Protein AF-A0A7W1LTD4-F1 (afdb_monomer_lite)

Radius of gyration: 16.53 Å; chains: 1; bounding box: 39×30×44 Å

Secondary structure (DSSP, 8-state):
-------GGG-EEEEEEEEEEEEETTEEEEEEEEEEE------SSSTTPPPPSEEEEEEEEEEETTEEEEEEEEEEEPP--

pLDDT: mean 85.24, std 16.84, range [36.31, 98.69]

Sequence (81 aa):
MTTNEIDAAAIRQVVAVDDVRFPHADVAIASCVKRVHDGREAPAVGKDAPLPAAGRLTYVLVRTGDEWRIASAQTTPIFGA

Structure (mmCIF, N/CA/C/O backbone):
data_AF-A0A7W1LTD4-F1
#
_entry.id   AF-A0A7W1LTD4-F1
#
loop_
_atom_site.group_PDB
_atom_site.id
_atom_site.type_symbol
_atom_site.label_atom_id
_atom_site.label_alt_id
_atom_site.label_comp_id
_atom_site.label_asym_id
_atom_site.label_entity_id
_atom_site.label_seq_id
_atom_site.pdbx_PDB_ins_code
_atom_site.Cartn_x
_atom_site.Cartn_y
_atom_site.Cartn_z
_atom_site.occupancy
_atom_site.B_iso_or_equiv
_atom_site.auth_seq_id
_atom_site.auth_comp_id
_atom_site.auth_asym_id
_atom_site.auth_atom_id
_atom_site.pdbx_PDB_model_num
ATOM 1 N N . MET A 1 1 ? 11.106 21.980 -27.969 1.00 36.31 1 MET A N 1
ATOM 2 C CA . MET A 1 1 ? 10.939 21.302 -26.668 1.00 36.31 1 MET A CA 1
ATOM 3 C C . MET A 1 1 ? 9.523 20.762 -26.650 1.00 36.31 1 MET A C 1
ATOM 5 O O . MET A 1 1 ? 8.602 21.515 -26.380 1.00 36.31 1 MET A O 1
ATOM 9 N N . THR A 1 2 ? 9.335 19.530 -27.110 1.00 37.06 2 THR A N 1
ATOM 10 C CA . THR A 1 2 ? 8.029 18.863 -27.143 1.00 37.06 2 THR A CA 1
ATOM 11 C C . THR A 1 2 ? 7.757 18.298 -25.758 1.00 37.06 2 THR A C 1
ATOM 13 O O . THR A 1 2 ? 8.566 17.537 -25.231 1.00 37.06 2 THR A O 1
ATOM 16 N N . THR A 1 3 ? 6.656 18.713 -25.142 1.00 44.03 3 THR A N 1
ATOM 17 C CA . THR A 1 3 ? 6.110 18.039 -23.967 1.00 44.03 3 THR A CA 1
ATOM 18 C C . THR A 1 3 ? 5.688 16.648 -24.427 1.00 44.03 3 THR A C 1
ATOM 20 O O . THR A 1 3 ? 4.756 16.531 -25.215 1.00 44.03 3 THR A O 1
ATOM 23 N N . ASN A 1 4 ? 6.401 15.601 -24.007 1.00 50.56 4 ASN A N 1
ATOM 24 C CA . ASN A 1 4 ? 5.895 14.240 -24.155 1.00 50.56 4 ASN A CA 1
ATOM 25 C C . ASN A 1 4 ? 4.702 14.113 -23.206 1.00 50.56 4 ASN A C 1
ATOM 27 O O . ASN A 1 4 ? 4.877 13.962 -21.997 1.00 50.56 4 ASN A O 1
ATOM 31 N N . GLU A 1 5 ? 3.496 14.262 -23.746 1.00 54.41 5 GLU A N 1
ATOM 32 C CA . GLU A 1 5 ? 2.271 13.965 -23.017 1.00 54.41 5 GLU A CA 1
ATOM 33 C C . GLU A 1 5 ? 2.256 12.468 -22.690 1.00 54.41 5 GLU A C 1
ATOM 35 O O . GLU A 1 5 ? 2.409 11.621 -23.568 1.00 54.41 5 GLU A O 1
ATOM 40 N N . ILE A 1 6 ? 2.130 12.145 -21.403 1.00 59.47 6 ILE A N 1
ATOM 41 C CA . ILE A 1 6 ? 1.896 10.775 -20.951 1.00 59.47 6 ILE A CA 1
ATOM 42 C C . ILE A 1 6 ? 0.383 10.599 -20.894 1.00 59.47 6 ILE A C 1
ATOM 44 O O . ILE A 1 6 ? -0.288 11.290 -20.125 1.00 59.47 6 ILE A O 1
ATOM 48 N N . ASP A 1 7 ? -0.148 9.670 -21.684 1.00 63.72 7 ASP A N 1
ATOM 49 C CA . ASP A 1 7 ? -1.536 9.243 -21.547 1.00 63.72 7 ASP A CA 1
ATOM 50 C C . ASP A 1 7 ? -1.699 8.509 -20.208 1.00 63.72 7 ASP A C 1
ATOM 52 O O . ASP A 1 7 ? -1.194 7.400 -20.014 1.00 63.72 7 ASP A O 1
ATOM 56 N N . ALA A 1 8 ? -2.398 9.134 -19.259 1.00 61.66 8 ALA A N 1
ATOM 57 C CA . ALA A 1 8 ? -2.673 8.541 -17.955 1.00 61.66 8 ALA A CA 1
ATOM 58 C C . ALA A 1 8 ? -3.424 7.202 -18.071 1.00 61.66 8 ALA A C 1
ATOM 60 O O . ALA A 1 8 ? -3.270 6.351 -17.192 1.00 61.66 8 ALA A O 1
ATOM 61 N N . ALA A 1 9 ? -4.180 6.980 -19.155 1.00 62.31 9 ALA A N 1
ATOM 62 C CA . ALA A 1 9 ? -4.866 5.717 -19.413 1.00 62.31 9 ALA A CA 1
ATOM 63 C C . ALA A 1 9 ? -3.898 4.564 -19.743 1.00 62.31 9 ALA A C 1
ATOM 65 O O . ALA A 1 9 ? -4.245 3.401 -19.535 1.00 62.31 9 ALA A O 1
ATOM 66 N N . ALA A 1 10 ? -2.676 4.863 -20.196 1.00 74.00 10 ALA A N 1
ATOM 67 C CA . ALA A 1 10 ? -1.649 3.862 -20.485 1.00 74.00 10 ALA A CA 1
ATOM 68 C C . ALA A 1 10 ? -0.808 3.474 -19.252 1.00 74.00 10 ALA A C 1
ATOM 70 O O . ALA A 1 10 ? -0.060 2.493 -19.299 1.00 74.00 10 ALA A O 1
ATOM 71 N N . ILE A 1 11 ? -0.925 4.203 -18.133 1.00 80.94 11 ILE A N 1
ATOM 72 C CA . ILE A 1 11 ? -0.169 3.904 -16.912 1.00 80.94 11 ILE A CA 1
ATOM 73 C C . ILE A 1 11 ? -0.834 2.745 -16.171 1.00 80.94 11 ILE A C 1
ATOM 75 O O . ILE A 1 11 ? -1.896 2.886 -15.561 1.00 80.94 11 ILE A O 1
ATOM 79 N N . ARG A 1 12 ? -0.155 1.599 -16.134 1.00 88.50 12 ARG A N 1
ATOM 80 C CA . ARG A 1 12 ? -0.584 0.437 -15.353 1.00 88.50 12 ARG A CA 1
ATOM 81 C C . ARG A 1 12 ? 0.216 0.333 -14.064 1.00 88.50 12 ARG A C 1
ATOM 83 O O . ARG A 1 12 ? 1.440 0.433 -14.058 1.00 88.50 12 ARG A O 1
ATOM 90 N N . GLN A 1 13 ? -0.478 0.056 -12.966 1.00 90.38 13 GLN A N 1
ATOM 91 C CA . GLN A 1 13 ? 0.145 -0.202 -11.671 1.00 90.38 13 GLN A CA 1
ATOM 92 C C . GLN A 1 13 ? -0.244 -1.590 -11.174 1.00 90.38 13 GLN A C 1
ATOM 94 O O . GLN A 1 13 ? -1.388 -2.015 -11.320 1.00 90.38 13 GLN A O 1
ATOM 99 N N . VAL A 1 14 ? 0.715 -2.294 -10.582 1.00 93.81 14 VAL A N 1
ATOM 100 C CA . VAL A 1 14 ? 0.484 -3.566 -9.894 1.00 93.81 14 VAL A CA 1
ATOM 101 C C . VAL A 1 14 ? 0.947 -3.399 -8.456 1.00 93.81 14 VAL A C 1
ATOM 103 O O . VAL A 1 14 ? 2.089 -3.010 -8.220 1.00 93.81 14 VAL A O 1
ATOM 106 N N . VAL A 1 15 ? 0.066 -3.680 -7.498 1.00 96.00 15 VAL A N 1
ATOM 107 C CA . VAL A 1 15 ? 0.385 -3.657 -6.067 1.00 96.00 15 VAL A CA 1
ATOM 108 C C . VAL A 1 15 ? 0.293 -5.080 -5.538 1.00 96.00 15 VAL A C 1
ATOM 110 O O . VAL A 1 15 ? -0.768 -5.695 -5.599 1.00 96.00 15 VAL A O 1
ATOM 113 N N . ALA A 1 16 ? 1.411 -5.597 -5.039 1.00 97.06 16 ALA A N 1
ATOM 114 C CA . ALA A 1 16 ? 1.469 -6.863 -4.322 1.00 97.06 16 ALA A CA 1
ATOM 115 C C . ALA A 1 16 ? 1.552 -6.577 -2.821 1.00 97.06 16 ALA A C 1
ATOM 117 O O . ALA A 1 16 ? 2.341 -5.725 -2.415 1.00 97.06 16 ALA A O 1
ATOM 118 N N . VAL A 1 17 ? 0.732 -7.256 -2.019 1.00 97.62 17 VAL A N 1
ATOM 119 C CA . VAL A 1 17 ? 0.782 -7.175 -0.554 1.00 97.62 17 VAL A CA 1
ATOM 120 C C . VAL A 1 17 ? 1.792 -8.202 -0.054 1.00 97.62 17 VAL A C 1
ATOM 122 O O . VAL A 1 17 ? 1.657 -9.384 -0.359 1.00 97.62 17 VAL A O 1
ATOM 125 N N . ASP A 1 18 ? 2.777 -7.746 0.711 1.00 97.31 18 ASP A N 1
ATOM 126 C CA . ASP A 1 18 ? 3.822 -8.592 1.292 1.00 97.31 18 ASP A CA 1
ATOM 127 C C . ASP A 1 18 ? 3.474 -9.013 2.728 1.00 97.31 18 ASP A C 1
ATOM 129 O O . ASP A 1 18 ? 3.719 -10.152 3.114 1.00 97.31 18 ASP A O 1
ATOM 133 N N . ASP A 1 19 ? 2.917 -8.095 3.528 1.00 98.50 19 ASP A N 1
ATOM 134 C CA . ASP A 1 19 ? 2.555 -8.336 4.931 1.00 98.50 19 ASP A CA 1
ATOM 135 C C . ASP A 1 19 ? 1.394 -7.428 5.363 1.00 98.50 19 ASP A C 1
ATOM 137 O O . ASP A 1 19 ? 1.241 -6.309 4.859 1.00 98.50 19 ASP A O 1
ATOM 141 N N . VAL A 1 20 ? 0.599 -7.890 6.330 1.00 98.38 20 VAL A N 1
ATOM 142 C CA . VAL A 1 20 ? -0.487 -7.117 6.946 1.00 98.38 20 VAL A CA 1
ATOM 143 C C . VAL A 1 20 ?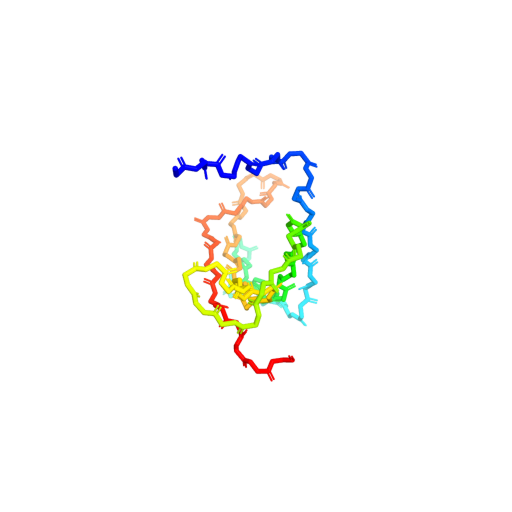 -0.445 -7.289 8.458 1.00 98.38 20 VAL A C 1
ATOM 145 O O . VAL A 1 20 ? -0.481 -8.403 8.979 1.00 98.38 20 VAL A O 1
ATOM 148 N N . ARG A 1 21 ? -0.415 -6.168 9.181 1.00 98.62 21 ARG A N 1
ATOM 149 C CA . ARG A 1 21 ? -0.420 -6.131 10.650 1.00 98.62 21 ARG A CA 1
ATOM 150 C C . ARG A 1 21 ? -1.620 -5.349 11.160 1.00 98.62 21 ARG A C 1
ATOM 152 O O . ARG A 1 21 ? -1.953 -4.306 10.608 1.00 98.62 21 ARG A O 1
ATOM 159 N N . PHE A 1 22 ? -2.215 -5.817 12.254 1.00 98.56 22 PHE A N 1
ATOM 160 C CA . PHE A 1 22 ? -3.357 -5.181 12.913 1.00 98.56 22 PHE A CA 1
ATOM 161 C C . PHE A 1 22 ? -2.946 -4.677 14.301 1.00 98.56 22 PHE A C 1
ATOM 163 O O . PHE A 1 22 ? -3.086 -5.410 15.279 1.00 98.56 22 PHE A O 1
ATOM 170 N N . PRO A 1 23 ? -2.385 -3.459 14.420 1.00 98.06 23 PRO A N 1
ATOM 171 C CA . PRO A 1 23 ? -2.021 -2.897 15.723 1.00 98.06 23 PRO A CA 1
ATOM 172 C C . PRO A 1 23 ? -3.243 -2.558 16.598 1.00 98.06 23 PRO A C 1
ATOM 174 O O . PRO A 1 23 ? -3.099 -2.395 17.805 1.00 98.06 23 PRO A O 1
ATOM 177 N N . HIS A 1 24 ? -4.432 -2.444 16.000 1.00 98.25 24 HIS A N 1
ATOM 178 C CA . HIS A 1 24 ? -5.709 -2.204 16.672 1.00 98.25 24 HIS A CA 1
ATOM 179 C C . HIS A 1 24 ? -6.843 -2.880 15.881 1.00 98.25 24 HIS A C 1
ATOM 181 O O . HIS A 1 24 ? -6.687 -3.126 14.687 1.00 98.25 24 HIS A O 1
ATOM 187 N N . ALA A 1 25 ? -7.996 -3.151 16.506 1.00 97.56 25 ALA A N 1
ATOM 188 C CA . ALA A 1 25 ? -9.137 -3.808 15.845 1.00 97.56 25 ALA A CA 1
ATOM 189 C C . ALA A 1 25 ? -9.628 -3.057 14.586 1.00 97.56 25 ALA A C 1
ATOM 191 O O . ALA A 1 25 ? -10.031 -3.669 13.596 1.00 97.56 25 ALA A O 1
ATOM 192 N N . ASP A 1 26 ? -9.513 -1.729 14.622 1.00 98.44 26 ASP A N 1
ATOM 193 C CA . ASP A 1 26 ? -9.957 -0.812 13.567 1.00 98.44 26 ASP A CA 1
ATOM 194 C C . ASP A 1 26 ? -8.805 -0.192 12.765 1.00 98.44 26 ASP A C 1
ATOM 196 O O . ASP A 1 26 ? -9.023 0.755 12.010 1.00 98.44 26 ASP A O 1
ATOM 200 N N . VAL A 1 27 ? -7.574 -0.697 12.921 1.00 98.62 27 VAL A N 1
ATOM 201 C CA . VAL A 1 27 ? -6.397 -0.214 12.181 1.00 98.62 27 VAL A CA 1
ATOM 202 C C . VAL A 1 27 ? -5.629 -1.387 11.589 1.00 98.62 27 VAL A C 1
ATOM 204 O O . VAL A 1 27 ? -5.256 -2.318 12.300 1.00 98.62 27 VAL A O 1
ATOM 207 N N . ALA A 1 28 ? -5.318 -1.301 10.299 1.00 98.69 28 ALA A N 1
ATOM 208 C CA . ALA A 1 28 ? -4.421 -2.224 9.620 1.00 98.69 28 ALA A CA 1
ATOM 209 C C . ALA A 1 28 ? -3.276 -1.461 8.949 1.00 98.69 28 ALA A C 1
ATOM 211 O O . ALA A 1 28 ? -3.457 -0.359 8.432 1.00 98.69 28 ALA A O 1
ATOM 212 N N . ILE A 1 29 ? -2.091 -2.059 8.939 1.00 98.69 29 ILE A N 1
ATOM 213 C CA . ILE A 1 29 ? -0.933 -1.576 8.193 1.00 98.69 29 ILE A CA 1
ATOM 214 C C . ILE A 1 29 ? -0.582 -2.654 7.176 1.00 98.69 29 ILE A C 1
ATOM 216 O O . ILE A 1 29 ? -0.231 -3.769 7.563 1.00 98.69 29 ILE A O 1
ATOM 220 N N . ALA A 1 30 ? -0.681 -2.325 5.890 1.00 98.62 30 ALA A N 1
ATOM 221 C CA . ALA A 1 30 ? -0.284 -3.217 4.808 1.00 98.62 30 ALA A CA 1
ATOM 222 C C . ALA A 1 30 ? 1.047 -2.748 4.215 1.00 98.62 30 ALA A C 1
ATOM 224 O O . ALA A 1 30 ? 1.178 -1.595 3.795 1.00 98.62 30 ALA A O 1
ATOM 225 N N . SER A 1 31 ? 2.023 -3.651 4.192 1.00 98.31 31 SER A N 1
ATOM 226 C CA . SER A 1 31 ? 3.292 -3.471 3.489 1.00 98.31 31 SER A CA 1
ATOM 227 C C . SER A 1 31 ? 3.174 -4.093 2.107 1.00 98.31 31 SER A C 1
ATOM 229 O O . SER A 1 31 ? 2.783 -5.251 1.977 1.00 98.31 31 SER A O 1
ATOM 231 N N . CYS A 1 32 ? 3.519 -3.331 1.077 1.00 98.38 32 CYS A N 1
ATOM 232 C CA . CYS A 1 32 ? 3.317 -3.702 -0.313 1.00 98.38 32 CYS A CA 1
ATOM 233 C C . CYS A 1 32 ? 4.553 -3.396 -1.166 1.00 98.38 32 CYS A C 1
ATOM 235 O O . CYS A 1 32 ? 5.364 -2.515 -0.854 1.00 98.38 32 CYS A O 1
ATOM 237 N N . VAL A 1 33 ? 4.637 -4.055 -2.318 1.00 96.88 33 VAL A N 1
ATOM 238 C CA . VAL A 1 33 ? 5.488 -3.644 -3.437 1.00 96.88 33 VAL A CA 1
ATOM 239 C C . VAL A 1 33 ? 4.598 -3.151 -4.567 1.00 96.88 33 VAL A C 1
ATOM 241 O O . VAL A 1 33 ? 3.762 -3.884 -5.098 1.00 96.88 33 VAL A O 1
ATOM 244 N N . LYS A 1 34 ? 4.798 -1.893 -4.954 1.00 94.81 34 LYS A N 1
ATOM 245 C CA . LYS A 1 34 ? 4.168 -1.270 -6.114 1.00 94.81 34 LYS A CA 1
ATOM 246 C C . LYS A 1 34 ? 5.111 -1.354 -7.307 1.00 94.81 34 LYS A C 1
ATOM 248 O O . LYS A 1 34 ? 6.273 -0.979 -7.188 1.00 94.81 34 LYS A O 1
ATOM 253 N N . ARG A 1 35 ? 4.599 -1.783 -8.459 1.00 93.31 35 ARG A N 1
ATOM 254 C CA . ARG A 1 35 ? 5.262 -1.679 -9.764 1.00 93.31 35 ARG A CA 1
ATOM 255 C C . ARG A 1 35 ? 4.462 -0.758 -10.677 1.00 93.31 35 ARG A C 1
ATOM 257 O O . ARG A 1 35 ? 3.234 -0.851 -10.709 1.00 93.31 35 ARG A O 1
ATOM 264 N N . VAL A 1 36 ? 5.147 0.137 -11.379 1.00 89.88 36 VAL A N 1
ATOM 265 C CA . VAL A 1 36 ? 4.569 1.108 -12.314 1.00 89.88 36 VAL A CA 1
ATOM 266 C C . VAL A 1 36 ? 5.100 0.816 -13.709 1.00 89.88 36 VAL A C 1
ATOM 268 O O . VAL A 1 36 ? 6.305 0.707 -13.914 1.00 89.88 36 VAL A O 1
ATOM 271 N N . HIS A 1 37 ? 4.181 0.704 -14.658 1.00 85.75 37 HIS A N 1
ATOM 272 C CA . HIS A 1 37 ? 4.458 0.581 -16.079 1.00 85.75 37 HIS A CA 1
ATOM 273 C C . HIS A 1 37 ? 3.850 1.807 -16.757 1.00 85.75 37 HIS A C 1
ATOM 275 O O . HIS A 1 37 ? 2.632 1.970 -16.731 1.00 85.75 37 HIS A O 1
ATOM 281 N N . ASP A 1 38 ? 4.685 2.681 -17.312 1.00 81.62 38 ASP A N 1
ATOM 282 C CA . ASP A 1 38 ? 4.253 3.959 -17.902 1.00 81.62 38 ASP A CA 1
ATOM 283 C C . ASP A 1 38 ? 4.496 4.058 -19.416 1.00 81.62 38 ASP A C 1
ATOM 285 O O . ASP A 1 38 ? 4.330 5.123 -20.002 1.00 81.62 38 ASP A O 1
ATOM 289 N N . GLY A 1 39 ? 4.866 2.941 -20.050 1.00 74.81 39 GLY A N 1
ATOM 290 C CA . GLY A 1 39 ? 4.964 2.818 -21.506 1.00 74.81 39 GLY A CA 1
ATOM 291 C C . GLY A 1 39 ? 6.134 3.566 -22.149 1.00 74.81 39 GLY A C 1
ATOM 292 O O . GLY A 1 39 ? 6.235 3.568 -23.372 1.00 74.81 39 GLY A O 1
ATOM 293 N N . ARG A 1 40 ? 7.022 4.191 -21.366 1.00 74.56 40 ARG A N 1
ATOM 294 C CA . ARG A 1 40 ? 8.171 4.925 -21.909 1.00 74.56 40 ARG A CA 1
ATOM 295 C C . ARG A 1 40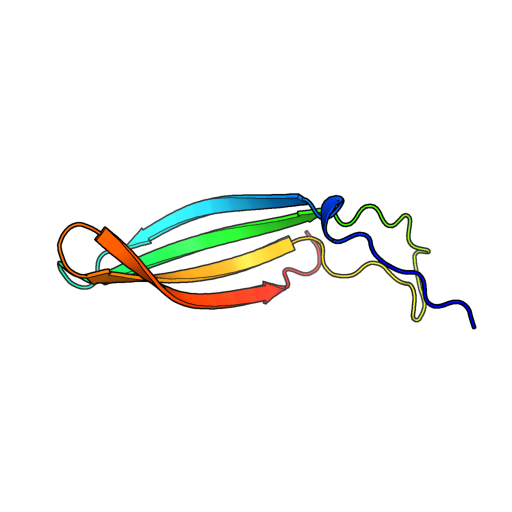 ? 9.324 3.978 -22.243 1.00 74.56 40 ARG A C 1
ATOM 297 O O . ARG A 1 40 ? 9.851 3.299 -21.365 1.00 74.56 40 ARG A O 1
ATOM 304 N N . GLU A 1 41 ? 9.777 4.008 -23.494 1.00 67.44 41 GLU A N 1
ATOM 305 C CA . GLU A 1 41 ? 11.096 3.505 -23.889 1.00 67.44 41 GLU A CA 1
ATOM 306 C C . GLU A 1 41 ? 12.120 4.625 -23.655 1.00 67.44 41 GLU A C 1
ATOM 308 O O . GLU A 1 41 ? 12.234 5.560 -24.445 1.00 67.44 41 GLU A O 1
ATOM 313 N N . ALA A 1 42 ? 12.797 4.608 -22.506 1.00 62.19 42 ALA A N 1
ATOM 314 C CA . ALA A 1 42 ? 13.674 5.703 -22.094 1.00 62.19 42 ALA A CA 1
ATOM 315 C C . ALA A 1 42 ? 15.160 5.422 -22.410 1.00 62.19 42 ALA A C 1
ATOM 317 O O . ALA A 1 42 ? 15.630 4.300 -22.198 1.00 62.19 42 ALA A O 1
ATOM 318 N N . PRO A 1 43 ? 15.935 6.428 -22.865 1.00 60.53 43 PRO A N 1
ATOM 319 C CA . PRO A 1 43 ? 17.388 6.320 -22.981 1.00 60.53 43 PRO A CA 1
ATOM 320 C C . PRO A 1 43 ? 18.036 6.130 -21.599 1.00 60.53 43 PRO A C 1
ATOM 322 O O . PRO A 1 43 ? 17.580 6.681 -20.603 1.00 60.53 43 PRO A O 1
ATOM 325 N N . ALA A 1 44 ? 19.131 5.366 -21.531 1.00 61.50 44 ALA A N 1
ATOM 326 C CA . ALA A 1 44 ? 19.732 4.914 -20.268 1.00 61.50 44 ALA A CA 1
ATOM 327 C C . ALA A 1 44 ? 20.265 6.034 -19.344 1.00 61.50 44 ALA A C 1
ATOM 329 O O . ALA A 1 44 ? 20.512 5.784 -18.166 1.00 61.50 44 ALA A O 1
ATOM 330 N N . VAL A 1 45 ? 20.467 7.255 -19.856 1.00 62.22 45 VAL A N 1
ATOM 331 C CA . VAL A 1 45 ? 21.028 8.396 -19.114 1.00 62.22 45 VAL A CA 1
ATOM 332 C C . VAL A 1 45 ? 20.423 9.726 -19.570 1.00 62.22 45 VAL A C 1
ATOM 334 O O . VAL A 1 45 ? 20.000 9.873 -20.716 1.00 62.22 45 VAL A O 1
ATOM 337 N N . GLY A 1 46 ? 20.449 10.723 -18.681 1.00 69.31 46 GLY A N 1
ATOM 338 C CA . GLY A 1 46 ? 19.997 12.092 -18.946 1.00 69.31 46 GLY A CA 1
ATOM 339 C C . GLY A 1 46 ? 18.671 12.436 -18.267 1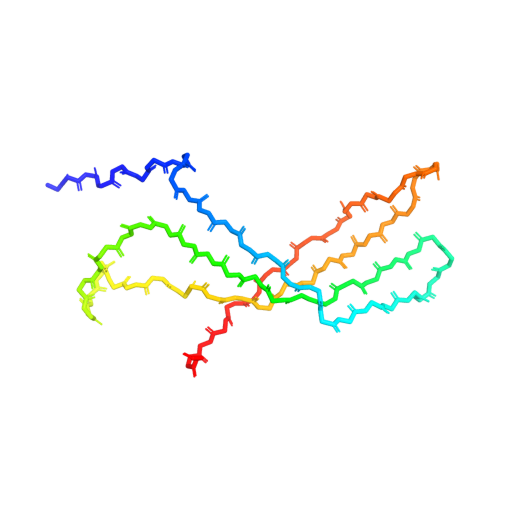.00 69.31 46 GLY A C 1
ATOM 340 O O . GLY A 1 46 ? 18.131 11.662 -17.485 1.00 69.31 46 GLY A O 1
ATOM 341 N N . LYS A 1 47 ? 18.139 13.626 -18.560 1.00 69.25 47 LYS A N 1
ATOM 342 C CA . LYS A 1 47 ? 16.861 14.117 -18.003 1.00 69.25 47 LYS A CA 1
ATOM 343 C C . LYS A 1 47 ? 15.650 13.242 -18.367 1.00 69.25 47 LYS A C 1
ATOM 345 O O . LYS A 1 47 ? 14.626 13.317 -17.702 1.00 69.25 47 LYS A O 1
ATOM 350 N N . ASP A 1 48 ? 15.797 12.441 -19.419 1.00 69.31 48 ASP A N 1
ATOM 351 C CA . ASP A 1 48 ? 14.781 11.540 -19.956 1.00 69.31 48 ASP A CA 1
ATOM 352 C C . ASP A 1 48 ? 15.024 10.082 -19.511 1.00 69.31 48 ASP A C 1
ATOM 354 O O . ASP A 1 48 ? 14.413 9.164 -20.052 1.00 69.31 48 ASP A O 1
ATOM 358 N N . ALA A 1 49 ? 15.926 9.859 -18.542 1.00 69.44 49 ALA A N 1
ATOM 359 C CA . ALA A 1 49 ? 16.210 8.538 -17.988 1.00 69.44 49 ALA A CA 1
ATOM 360 C C . ALA A 1 49 ? 14.978 7.928 -17.283 1.00 69.44 49 ALA A C 1
ATOM 362 O O . ALA A 1 49 ? 14.119 8.668 -16.784 1.00 69.44 49 ALA A O 1
ATOM 363 N N . PRO A 1 50 ? 14.883 6.585 -17.201 1.00 73.31 50 PRO A N 1
ATOM 364 C CA . PRO A 1 50 ? 13.739 5.917 -16.595 1.00 73.31 50 PRO A CA 1
ATOM 365 C C . PRO A 1 50 ? 13.555 6.326 -15.129 1.00 73.31 50 PRO A C 1
ATOM 367 O O . PRO A 1 50 ? 14.506 6.336 -14.345 1.00 73.31 50 PRO A O 1
ATOM 370 N N . LEU A 1 51 ? 12.312 6.614 -14.734 1.00 80.19 51 LEU A N 1
ATOM 371 C CA . LEU A 1 51 ? 11.969 6.738 -13.317 1.00 80.19 51 LEU A CA 1
ATOM 372 C C . LEU A 1 51 ? 11.989 5.351 -12.651 1.00 80.19 51 LEU A C 1
ATOM 374 O O . LEU A 1 51 ? 11.783 4.345 -13.335 1.00 80.19 51 LEU A O 1
ATOM 378 N N . PRO A 1 52 ? 12.175 5.266 -11.319 1.00 82.50 52 PRO A N 1
ATOM 379 C CA . PRO A 1 52 ? 12.046 4.001 -10.606 1.00 82.50 52 PRO A CA 1
ATOM 380 C C . PRO A 1 52 ? 10.687 3.341 -10.877 1.00 82.50 52 PRO A C 1
ATOM 382 O O . PRO A 1 52 ? 9.637 3.877 -10.521 1.00 82.50 52 PRO A O 1
ATOM 385 N N . ALA A 1 53 ? 10.715 2.157 -11.490 1.00 88.12 53 ALA A N 1
ATOM 386 C CA . ALA A 1 53 ? 9.516 1.393 -11.836 1.00 88.12 53 ALA A CA 1
ATOM 387 C C . ALA A 1 53 ? 8.948 0.595 -10.648 1.00 88.12 53 ALA A C 1
ATOM 389 O O . ALA A 1 53 ? 7.887 -0.017 -10.767 1.00 88.12 53 ALA A O 1
ATOM 390 N N . ALA A 1 54 ? 9.636 0.584 -9.502 1.00 92.50 54 ALA A N 1
ATOM 391 C CA . ALA A 1 54 ? 9.229 -0.130 -8.300 1.00 92.50 54 ALA A CA 1
ATOM 392 C C . ALA A 1 54 ? 9.335 0.746 -7.043 1.00 92.50 54 ALA A C 1
ATOM 394 O O . ALA A 1 54 ? 10.223 1.591 -6.916 1.00 92.50 54 ALA A O 1
ATOM 395 N N . GLY A 1 55 ? 8.440 0.510 -6.084 1.00 94.94 55 GLY A N 1
ATOM 396 C CA . GLY A 1 55 ? 8.435 1.196 -4.796 1.00 94.94 55 GLY A CA 1
ATOM 397 C C . GLY A 1 55 ? 7.904 0.322 -3.664 1.00 94.94 55 GLY A C 1
ATOM 398 O O . GLY A 1 55 ? 7.001 -0.493 -3.864 1.00 94.94 55 GLY A O 1
ATOM 399 N N . ARG A 1 56 ? 8.450 0.516 -2.461 1.00 97.44 56 ARG A N 1
ATOM 400 C CA . ARG A 1 56 ? 7.852 0.031 -1.213 1.00 97.44 56 ARG A CA 1
ATOM 401 C C . ARG A 1 56 ? 6.675 0.932 -0.882 1.00 97.44 56 ARG A C 1
ATOM 403 O O . ARG A 1 56 ? 6.847 2.144 -0.782 1.00 97.44 56 ARG A O 1
ATOM 410 N N . LEU A 1 57 ? 5.498 0.347 -0.741 1.00 98.19 57 LEU A N 1
ATOM 411 C CA . LEU A 1 57 ? 4.257 1.055 -0.469 1.00 98.19 57 LEU A CA 1
ATOM 412 C C . LEU A 1 57 ? 3.711 0.606 0.881 1.00 98.19 57 LEU A C 1
ATOM 414 O O . LEU A 1 57 ? 3.475 -0.579 1.080 1.00 98.19 57 LEU A O 1
ATOM 418 N N . THR A 1 58 ? 3.484 1.554 1.781 1.00 98.56 58 THR A N 1
ATOM 419 C CA . THR A 1 58 ? 2.803 1.307 3.052 1.00 98.56 58 THR A CA 1
ATOM 420 C C . THR A 1 58 ? 1.426 1.947 3.003 1.00 98.56 58 THR A C 1
ATOM 422 O O . THR A 1 58 ? 1.314 3.158 2.788 1.00 98.56 58 THR A O 1
ATOM 425 N N . TYR A 1 59 ? 0.389 1.145 3.233 1.00 98.62 59 TYR A N 1
ATOM 426 C CA . TYR A 1 59 ? -0.955 1.642 3.503 1.00 98.62 59 TYR A CA 1
ATOM 427 C C . TYR A 1 59 ? -1.239 1.608 4.998 1.00 98.62 59 TYR A C 1
ATOM 429 O O . TYR A 1 59 ? -1.049 0.578 5.642 1.00 98.62 59 TYR A O 1
ATOM 437 N N . VAL A 1 60 ? -1.761 2.713 5.523 1.00 98.62 60 VAL A N 1
ATOM 438 C CA . VAL A 1 60 ? -2.476 2.727 6.801 1.00 98.62 60 VAL A CA 1
ATOM 439 C C . VAL A 1 60 ? -3.960 2.720 6.478 1.00 98.62 60 VAL A C 1
ATOM 441 O O . VAL A 1 60 ? -4.460 3.642 5.829 1.00 98.62 60 VAL A O 1
ATOM 444 N N . LEU A 1 61 ? -4.650 1.672 6.912 1.00 98.69 61 LEU A N 1
ATOM 445 C CA . LEU A 1 61 ? -6.084 1.510 6.742 1.00 98.69 61 LEU A CA 1
ATOM 446 C C . LEU A 1 61 ? -6.783 1.685 8.082 1.00 98.69 61 LEU A C 1
ATOM 448 O O . LEU A 1 61 ? -6.327 1.165 9.100 1.00 98.69 61 LEU A O 1
ATOM 452 N N . VAL A 1 62 ? -7.905 2.390 8.059 1.00 98.56 62 VAL A N 1
ATOM 453 C CA . VAL A 1 62 ? -8.762 2.599 9.225 1.00 98.56 62 VAL A CA 1
ATOM 454 C C . VAL A 1 62 ? -10.157 2.107 8.876 1.00 98.56 62 VAL A C 1
ATOM 456 O O . VAL A 1 62 ? -10.650 2.365 7.773 1.00 98.56 62 VAL A O 1
ATOM 459 N N . ARG A 1 63 ? -10.779 1.362 9.787 1.00 98.12 63 ARG A N 1
ATOM 460 C CA . ARG A 1 63 ? -12.161 0.917 9.622 1.00 98.12 63 ARG A CA 1
ATOM 461 C C . ARG A 1 63 ? -13.106 2.087 9.902 1.00 98.12 63 ARG A C 1
ATOM 463 O O . ARG A 1 63 ? -13.030 2.717 10.952 1.00 98.12 63 ARG A O 1
ATOM 470 N N . THR A 1 64 ? -14.004 2.372 8.967 1.0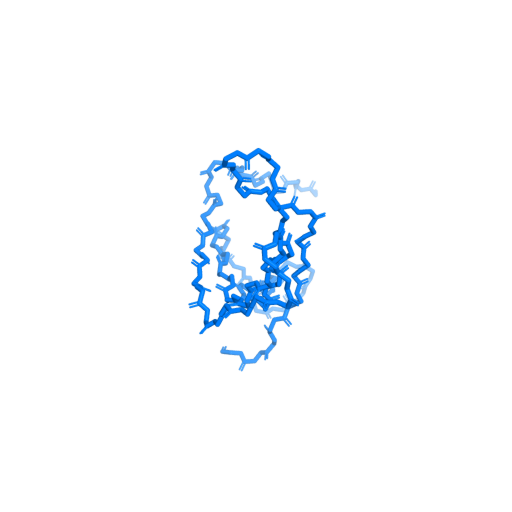0 97.00 64 THR A N 1
ATOM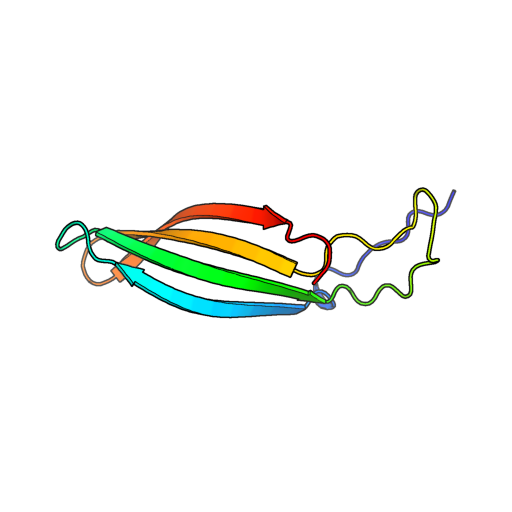 471 C CA . THR A 1 64 ? -15.078 3.363 9.103 1.00 97.00 64 THR A CA 1
ATOM 472 C C . THR A 1 64 ? -16.407 2.685 8.779 1.00 97.00 64 THR A C 1
ATOM 474 O O . THR A 1 64 ? -16.685 2.402 7.613 1.00 97.00 64 THR A O 1
ATOM 477 N N . GLY A 1 65 ? -17.215 2.393 9.804 1.00 95.06 65 GLY A N 1
ATOM 478 C CA . GLY A 1 65 ? -18.386 1.522 9.655 1.00 95.06 65 GLY A CA 1
ATOM 479 C C . GLY A 1 65 ? -17.967 0.102 9.264 1.00 95.06 65 GLY A C 1
ATOM 480 O O . GLY A 1 65 ? -17.050 -0.4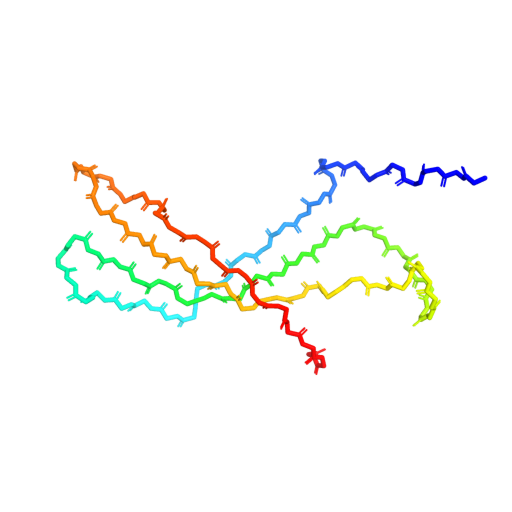62 9.861 1.00 95.06 65 GLY A O 1
ATOM 481 N N . ASP A 1 66 ? -18.589 -0.445 8.222 1.00 95.50 66 ASP A N 1
ATOM 482 C CA . ASP A 1 66 ? -18.302 -1.802 7.735 1.00 95.50 66 ASP A CA 1
ATOM 483 C C . ASP A 1 66 ? -17.164 -1.863 6.701 1.00 95.50 66 ASP A C 1
ATOM 485 O O . ASP A 1 66 ? -16.828 -2.935 6.196 1.00 95.50 66 ASP A O 1
ATOM 489 N N . GLU A 1 67 ? -16.523 -0.729 6.407 1.00 97.38 67 GLU A N 1
ATOM 490 C CA . GLU A 1 67 ? -15.516 -0.620 5.353 1.00 97.38 67 GLU A CA 1
ATOM 491 C C . GLU A 1 67 ? -14.139 -0.225 5.887 1.00 97.38 67 GLU A C 1
ATOM 493 O O . GLU A 1 67 ? -14.006 0.550 6.832 1.00 97.38 67 GLU A O 1
ATOM 498 N N . TRP A 1 68 ? -13.091 -0.708 5.222 1.00 98.12 68 TRP A N 1
ATOM 499 C CA . TRP A 1 68 ? -11.729 -0.220 5.412 1.00 98.12 68 TRP A CA 1
ATOM 500 C C . TRP A 1 68 ? -11.436 0.906 4.426 1.00 98.12 68 TRP A C 1
ATOM 502 O O . TRP A 1 68 ? -11.646 0.761 3.221 1.00 98.12 68 TRP A O 1
ATOM 512 N N . ARG A 1 69 ? -10.905 2.022 4.924 1.00 98.19 69 ARG A N 1
ATOM 513 C CA . ARG A 1 69 ? -10.501 3.174 4.112 1.00 98.19 69 ARG A CA 1
ATOM 514 C C . ARG A 1 69 ? -9.009 3.428 4.282 1.00 98.19 69 ARG A C 1
ATOM 516 O O . ARG A 1 69 ? -8.458 3.239 5.362 1.00 98.19 69 ARG A O 1
ATOM 523 N N . ILE A 1 70 ? -8.349 3.868 3.214 1.00 97.81 70 ILE A N 1
ATOM 524 C CA . ILE A 1 70 ? -6.939 4.267 3.264 1.00 97.81 70 ILE A CA 1
ATOM 525 C C . ILE A 1 70 ? -6.864 5.638 3.937 1.00 97.81 70 ILE A C 1
ATOM 527 O O . ILE A 1 70 ? -7.319 6.628 3.371 1.00 97.81 70 ILE A O 1
ATOM 531 N N . ALA A 1 71 ? -6.281 5.695 5.131 1.00 98.19 71 ALA A N 1
ATOM 532 C CA . ALA A 1 71 ? -6.001 6.949 5.825 1.00 98.19 71 ALA A CA 1
ATOM 533 C C . ALA A 1 71 ? -4.653 7.549 5.400 1.00 98.19 71 ALA A C 1
ATOM 535 O O . ALA A 1 71 ? -4.488 8.765 5.405 1.00 98.19 71 ALA A O 1
ATOM 536 N N . SER A 1 72 ? -3.690 6.702 5.020 1.00 98.50 72 SER A N 1
ATOM 537 C CA . SER A 1 72 ? -2.402 7.134 4.476 1.00 98.50 72 SER A CA 1
ATOM 538 C C . SER A 1 72 ? -1.856 6.126 3.470 1.00 98.50 72 SER A C 1
ATOM 540 O O . SER A 1 72 ? -2.003 4.914 3.643 1.00 98.50 72 SER A O 1
ATOM 542 N N . ALA A 1 73 ? -1.203 6.640 2.432 1.00 98.06 73 ALA A N 1
ATOM 543 C CA . ALA A 1 73 ? -0.454 5.868 1.456 1.00 98.06 73 ALA A CA 1
ATOM 544 C C . ALA A 1 73 ? 0.900 6.542 1.240 1.00 98.06 73 ALA A C 1
ATOM 546 O O . ALA A 1 73 ? 0.969 7.651 0.711 1.00 98.06 73 ALA A O 1
ATOM 547 N N . GLN A 1 74 ? 1.978 5.864 1.620 1.00 98.12 74 GLN A N 1
ATOM 548 C CA . GLN A 1 74 ? 3.335 6.355 1.400 1.00 98.12 74 GLN A CA 1
ATOM 549 C C . GLN A 1 74 ? 4.084 5.385 0.496 1.00 98.12 74 GLN A C 1
ATOM 551 O O . GLN A 1 74 ? 4.108 4.187 0.760 1.00 98.12 74 GLN A O 1
ATOM 556 N N . THR A 1 75 ? 4.708 5.902 -0.564 1.00 96.56 75 THR A N 1
ATOM 557 C CA . THR A 1 75 ? 5.558 5.110 -1.461 1.00 96.56 75 THR A CA 1
ATOM 558 C C . THR A 1 75 ? 6.992 5.619 -1.412 1.00 96.56 75 THR A C 1
ATOM 560 O O . THR A 1 75 ? 7.226 6.803 -1.637 1.00 96.56 75 THR A O 1
ATOM 563 N N . THR A 1 76 ? 7.943 4.718 -1.184 1.00 95.81 76 THR A N 1
ATOM 564 C CA . THR A 1 76 ? 9.383 4.990 -1.261 1.00 95.81 76 THR A CA 1
ATOM 565 C C . THR A 1 76 ? 9.973 4.229 -2.453 1.00 95.81 76 THR A C 1
ATOM 567 O O . THR A 1 76 ? 9.739 3.021 -2.549 1.00 95.81 76 THR A O 1
ATOM 570 N N . PRO A 1 77 ? 10.725 4.876 -3.368 1.00 94.75 77 PRO A N 1
ATOM 571 C CA . PRO A 1 77 ? 11.365 4.189 -4.488 1.00 94.75 77 PRO A CA 1
ATOM 572 C C . PRO A 1 77 ? 12.284 3.051 -4.036 1.00 94.75 77 PRO A C 1
ATOM 574 O O . PRO A 1 77 ? 12.988 3.171 -3.034 1.00 94.75 77 PRO A O 1
ATOM 577 N N . ILE A 1 78 ? 12.299 1.961 -4.801 1.00 92.12 78 ILE A N 1
ATOM 578 C CA . ILE A 1 78 ? 13.310 0.907 -4.679 1.00 92.12 78 ILE A CA 1
ATOM 579 C C . ILE A 1 78 ? 14.324 1.132 -5.801 1.00 92.12 78 ILE A C 1
ATOM 581 O O . ILE A 1 78 ? 13.953 1.155 -6.974 1.00 92.12 78 ILE A O 1
ATOM 585 N N . PHE A 1 79 ? 15.597 1.294 -5.444 1.00 83.12 79 PHE A N 1
ATOM 586 C CA . PHE A 1 79 ? 16.699 1.399 -6.399 1.00 83.12 79 PHE A CA 1
ATOM 587 C C . PHE A 1 79 ? 17.438 0.057 -6.498 1.00 83.12 79 PHE A C 1
ATOM 589 O O . PHE A 1 79 ? 17.619 -0.612 -5.483 1.00 83.12 79 PHE A O 1
ATOM 596 N N . GLY A 1 80 ? 17.880 -0.315 -7.703 1.00 69.94 80 GLY A N 1
ATOM 597 C CA . GLY A 1 80 ? 18.725 -1.499 -7.927 1.00 69.94 80 GLY A CA 1
ATOM 598 C C . GLY A 1 80 ? 18.013 -2.857 -7.872 1.00 69.94 80 GLY A C 1
ATOM 599 O O . GLY A 1 80 ? 18.666 -3.849 -7.561 1.00 69.94 80 GLY A O 1
ATOM 600 N N . ALA A 1 81 ? 16.700 -2.894 -8.122 1.00 55.84 81 ALA A N 1
ATOM 601 C CA . ALA A 1 81 ? 15.923 -4.131 -8.248 1.00 55.84 81 ALA A CA 1
ATOM 602 C C . ALA A 1 81 ? 16.076 -4.787 -9.626 1.00 55.84 81 ALA A C 1
ATOM 604 O O . ALA A 1 81 ? 16.254 -4.034 -10.611 1.00 55.84 81 ALA A O 1
#

Foldseek 3Di:
DDDPDQDPVQKDKDKAWDDWDPPDPFKIKTWIKMFIDRPDPADCDDPRHDDQRIWTKIFIWGDDPNDIDTPDIDTDGDPPD